Protein AF-A0A949A1B0-F1 (afdb_monomer)

pLDDT: mean 85.25, std 13.39, range [41.41, 95.31]

Nearest PDB structures (foldseek):
  5t5h-assembly1_T  TM=5.197E-01  e=5.825E+00  Trypanosoma cruzi

Sequence (58 aa):
MTAPSHELAKIVFERLASEKFITSEDAKKMINKYAEGKLRQEDWRLSFEKGLDKESKQ

Foldseek 3Di:
DPDVLLVVLLVVLVVCCVVLQFPPVLSVVCSVCRSVVNDDPVSCVVRRVVSVVVVVPD

Mean predicted aligned error: 5.28 Å

Solvent-accessible surface area (backbone atoms only — not comparable to full-atom values): 3235 Å² total; per-residue (Å²): 131,86,53,70,48,48,56,51,27,46,56,54,34,52,48,39,27,74,72,38,45,24,43,68,68,53,29,65,68,43,27,62,32,50,41,69,74,65,62,50,70,84,74,47,54,63,37,39,54,53,17,55,54,62,60,78,76,111

Structure (mmCIF, N/CA/C/O backbone):
data_AF-A0A949A1B0-F1
#
_entry.id   AF-A0A949A1B0-F1
#
loop_
_atom_site.group_PDB
_atom_site.id
_atom_site.type_symbol
_atom_site.label_atom_id
_atom_site.label_alt_id
_atom_site.label_comp_id
_atom_site.label_asym_id
_atom_site.label_entity_id
_atom_site.label_seq_id
_atom_site.pdbx_PDB_ins_code
_atom_site.Cartn_x
_atom_site.Cartn_y
_atom_site.Cartn_z
_atom_site.occupancy
_atom_site.B_iso_or_equiv
_atom_site.auth_seq_id
_atom_site.auth_comp_id
_atom_site.auth_asym_id
_atom_sit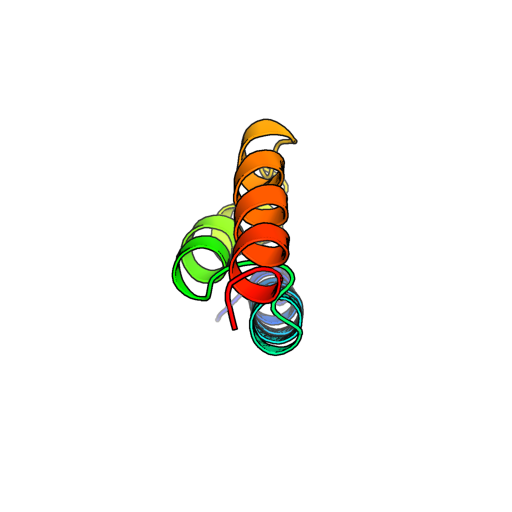e.auth_atom_id
_atom_site.pdbx_PDB_model_num
ATOM 1 N N . MET A 1 1 ? 5.471 4.531 -20.359 1.00 54.56 1 MET A N 1
ATOM 2 C CA . MET A 1 1 ? 4.739 3.295 -20.014 1.00 54.56 1 MET A CA 1
ATOM 3 C C . MET A 1 1 ? 4.787 3.134 -18.509 1.00 54.56 1 MET A C 1
ATOM 5 O O . MET A 1 1 ? 5.874 3.224 -17.951 1.00 54.56 1 MET A O 1
ATOM 9 N N . THR A 1 2 ? 3.645 2.960 -17.850 1.00 67.88 2 THR A N 1
ATOM 10 C CA . THR A 1 2 ? 3.609 2.467 -16.467 1.00 67.88 2 THR A CA 1
ATOM 11 C C . THR A 1 2 ? 4.136 1.036 -16.461 1.00 67.88 2 THR A C 1
ATOM 13 O O . THR A 1 2 ? 3.784 0.250 -17.335 1.00 67.88 2 THR A O 1
ATOM 16 N N . ALA A 1 3 ? 5.038 0.711 -15.536 1.00 86.44 3 ALA A N 1
ATOM 17 C CA . ALA A 1 3 ? 5.541 -0.652 -15.419 1.00 86.44 3 ALA A CA 1
ATOM 18 C C . ALA A 1 3 ? 4.418 -1.579 -14.909 1.00 86.44 3 ALA A C 1
ATOM 20 O O . ALA A 1 3 ? 3.680 -1.158 -14.012 1.00 86.44 3 ALA A O 1
ATOM 21 N N . PRO A 1 4 ? 4.331 -2.842 -15.374 1.00 91.62 4 PRO A N 1
ATOM 22 C CA . PRO A 1 4 ? 3.327 -3.798 -14.894 1.00 91.62 4 PRO A CA 1
ATOM 23 C C . PRO A 1 4 ? 3.307 -3.957 -13.365 1.00 91.62 4 PRO A C 1
ATOM 25 O O . PRO A 1 4 ? 2.257 -4.180 -12.768 1.00 91.62 4 PRO A O 1
ATOM 28 N N . SER A 1 5 ? 4.459 -3.775 -12.707 1.00 91.00 5 SER A N 1
ATOM 29 C CA . SER A 1 5 ? 4.565 -3.794 -11.244 1.00 91.00 5 SER A CA 1
ATOM 30 C C . SER A 1 5 ? 3.764 -2.682 -10.562 1.00 91.00 5 SER A C 1
ATOM 32 O O . SER A 1 5 ? 3.187 -2.910 -9.501 1.00 91.00 5 SER A O 1
ATOM 34 N N . HIS A 1 6 ? 3.686 -1.495 -11.167 1.00 92.94 6 HIS A N 1
ATOM 35 C CA . HIS A 1 6 ? 2.921 -0.368 -10.629 1.00 92.94 6 HIS A CA 1
ATOM 36 C C . HIS A 1 6 ? 1.417 -0.561 -10.829 1.00 92.94 6 HIS A C 1
ATOM 38 O O . HIS A 1 6 ? 0.632 -0.192 -9.957 1.00 92.94 6 HIS A O 1
ATOM 44 N N . GLU A 1 7 ? 1.010 -1.168 -11.945 1.00 93.75 7 GLU A N 1
ATOM 45 C CA . GLU A 1 7 ? -0.394 -1.509 -12.187 1.00 93.75 7 GLU A CA 1
ATOM 46 C C . GLU A 1 7 ? -0.880 -2.570 -11.198 1.00 93.75 7 GLU A C 1
ATOM 48 O O . GLU A 1 7 ? -1.919 -2.385 -10.563 1.00 93.75 7 GLU A O 1
ATOM 53 N N . LEU A 1 8 ? -0.087 -3.625 -10.978 1.00 93.81 8 LEU A N 1
ATOM 54 C CA . LEU A 1 8 ? -0.395 -4.638 -9.969 1.00 93.81 8 LEU A CA 1
ATOM 55 C C . LEU A 1 8 ? -0.466 -4.031 -8.564 1.00 93.81 8 LEU A C 1
ATOM 57 O O . LEU A 1 8 ? -1.419 -4.294 -7.831 1.00 93.81 8 LEU A O 1
ATOM 61 N N . ALA A 1 9 ? 0.509 -3.194 -8.198 1.00 94.75 9 ALA A N 1
ATOM 62 C CA . ALA A 1 9 ? 0.513 -2.511 -6.910 1.00 94.75 9 ALA A CA 1
ATOM 63 C C . ALA A 1 9 ? -0.776 -1.703 -6.708 1.00 94.75 9 ALA A C 1
ATOM 65 O O . ALA A 1 9 ? -1.416 -1.804 -5.665 1.00 94.75 9 ALA A O 1
ATOM 66 N N . LYS A 1 10 ? -1.206 -0.950 -7.724 1.00 94.62 10 LYS A N 1
ATOM 67 C CA . LYS A 1 10 ? -2.441 -0.170 -7.658 1.00 94.62 10 LYS A CA 1
ATOM 68 C C . LYS A 1 10 ? -3.666 -1.054 -7.403 1.00 94.62 10 LYS A C 1
ATOM 70 O O . LYS A 1 10 ? -4.410 -0.766 -6.473 1.00 94.62 10 LYS A O 1
ATOM 75 N N . ILE A 1 11 ? -3.823 -2.153 -8.146 1.00 95.31 11 ILE A N 1
ATOM 76 C CA . I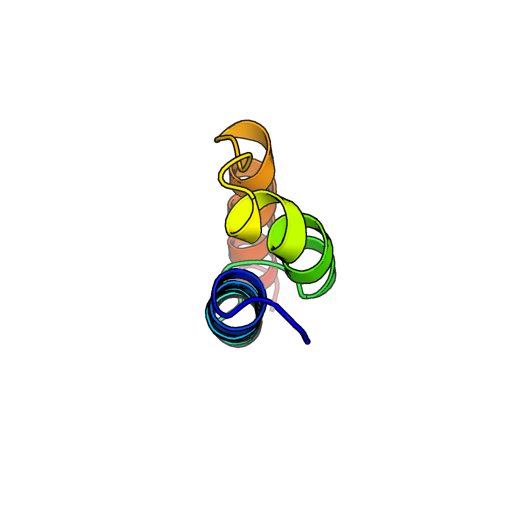LE A 1 11 ? -4.950 -3.091 -7.979 1.00 95.31 11 ILE A CA 1
ATOM 77 C C . ILE A 1 11 ? -4.987 -3.664 -6.555 1.00 95.31 11 ILE A C 1
ATOM 79 O O . ILE A 1 11 ? -6.040 -3.687 -5.916 1.00 95.31 11 ILE A O 1
ATOM 83 N N . VAL A 1 12 ? -3.836 -4.108 -6.039 1.00 94.69 12 VAL A N 1
ATOM 84 C CA . VAL A 1 12 ? -3.733 -4.693 -4.693 1.00 94.69 12 VAL A CA 1
ATOM 85 C C . VAL A 1 12 ? -4.114 -3.670 -3.623 1.00 94.69 12 VAL A C 1
ATOM 87 O O . VAL A 1 12 ? -4.966 -3.945 -2.780 1.00 94.69 12 VAL A O 1
ATOM 90 N N . PHE A 1 13 ? -3.522 -2.476 -3.661 1.00 93.75 13 PHE A N 1
ATOM 91 C CA . PHE A 1 13 ? -3.735 -1.462 -2.627 1.00 93.75 13 PHE A CA 1
ATOM 92 C C . PHE A 1 13 ? -5.112 -0.790 -2.705 1.00 93.75 13 PHE A C 1
ATOM 94 O O . PHE A 1 13 ? -5.655 -0.413 -1.667 1.00 93.75 13 PHE A O 1
ATOM 101 N N . GLU A 1 14 ? -5.718 -0.688 -3.892 1.00 93.88 14 GLU A N 1
ATOM 102 C CA . GLU A 1 14 ? -7.117 -0.267 -4.036 1.00 93.88 14 GLU A CA 1
ATOM 103 C C . GLU A 1 14 ? -8.072 -1.281 -3.401 1.00 93.88 14 GLU A C 1
ATOM 105 O O . GLU A 1 14 ? -8.979 -0.885 -2.666 1.00 93.88 14 GLU A O 1
ATOM 110 N N . ARG A 1 15 ? -7.834 -2.585 -3.601 1.00 94.69 15 ARG A N 1
ATOM 111 C CA . ARG A 1 15 ? -8.641 -3.632 -2.966 1.00 94.69 15 ARG A CA 1
ATOM 112 C C . ARG A 1 15 ? -8.500 -3.623 -1.446 1.00 94.69 15 ARG A C 1
ATOM 114 O O . ARG A 1 15 ? -9.514 -3.629 -0.757 1.00 94.69 15 ARG A O 1
ATOM 121 N N . LEU A 1 16 ? -7.275 -3.517 -0.925 1.00 92.50 16 LEU A N 1
ATOM 122 C CA . LEU A 1 16 ? -7.028 -3.445 0.521 1.00 92.50 16 LEU A CA 1
ATOM 123 C C . LEU A 1 16 ? -7.707 -2.231 1.171 1.00 92.50 16 LEU A C 1
ATOM 125 O O . LEU A 1 16 ? -8.238 -2.338 2.274 1.00 92.50 16 LEU A O 1
ATOM 129 N N . ALA A 1 17 ? -7.719 -1.082 0.490 1.00 90.88 17 ALA A N 1
ATOM 130 C CA . ALA A 1 17 ? -8.437 0.095 0.968 1.00 90.88 17 ALA A CA 1
ATOM 131 C C . ALA A 1 17 ? -9.965 -0.077 0.883 1.00 90.88 17 ALA A C 1
ATOM 133 O O . ALA A 1 17 ? -10.680 0.355 1.786 1.00 90.88 17 ALA A O 1
ATOM 134 N N . SER A 1 18 ? -10.472 -0.718 -0.177 1.00 91.44 18 SER A N 1
ATOM 135 C CA . SER A 1 18 ? -11.904 -1.010 -0.348 1.00 91.44 18 SER A CA 1
ATOM 136 C C . SER A 1 18 ? -12.430 -1.990 0.700 1.00 91.44 18 SER A C 1
ATOM 138 O O . SER A 1 18 ? -13.553 -1.839 1.172 1.00 91.44 18 SER A O 1
ATOM 140 N N . GLU A 1 19 ? -11.623 -2.980 1.071 1.00 91.12 19 GLU A N 1
ATOM 141 C CA . GLU A 1 19 ? -11.916 -3.952 2.129 1.00 91.12 19 GLU A CA 1
ATOM 142 C C . GLU A 1 19 ? -11.578 -3.397 3.530 1.00 91.12 19 GLU A C 1
ATOM 144 O O . GLU A 1 19 ? -11.628 -4.127 4.510 1.00 91.12 19 GLU A O 1
ATOM 149 N N . LYS A 1 20 ? -11.256 -2.096 3.637 1.00 87.62 20 LYS A N 1
ATOM 150 C CA . LYS A 1 20 ? -10.961 -1.357 4.881 1.00 87.62 20 LYS A CA 1
ATOM 151 C C . LYS A 1 20 ? -9.778 -1.882 5.707 1.00 87.62 20 LYS A C 1
ATOM 153 O O . LYS A 1 20 ? -9.553 -1.400 6.814 1.00 87.62 20 LYS A O 1
ATOM 158 N N . PHE A 1 21 ? -8.949 -2.768 5.158 1.00 89.00 21 PHE A N 1
ATOM 159 C CA . PHE A 1 21 ? -7.728 -3.231 5.823 1.00 89.00 21 PHE A CA 1
ATOM 160 C C . PHE A 1 21 ? -6.717 -2.109 6.058 1.00 89.00 21 PHE A C 1
ATOM 162 O O . PHE A 1 21 ? -5.940 -2.164 7.004 1.00 89.00 21 PHE A O 1
ATOM 169 N N . ILE A 1 22 ? -6.724 -1.090 5.201 1.00 90.88 22 ILE A N 1
ATOM 170 C CA . ILE A 1 22 ? -5.881 0.103 5.302 1.00 90.88 22 ILE A CA 1
ATOM 171 C C . ILE A 1 22 ? -6.675 1.333 4.864 1.00 90.88 22 ILE A C 1
ATOM 173 O O . ILE A 1 22 ? -7.722 1.227 4.223 1.00 90.88 22 ILE A O 1
ATOM 177 N N . THR A 1 23 ? -6.164 2.531 5.145 1.00 88.94 23 THR A N 1
ATOM 178 C CA . THR A 1 23 ? -6.780 3.753 4.614 1.00 88.94 23 THR A CA 1
ATOM 179 C C . THR A 1 23 ? -6.387 4.004 3.155 1.00 88.94 23 THR A C 1
ATOM 181 O O . THR A 1 23 ? -5.310 3.614 2.702 1.00 88.94 23 THR A O 1
ATOM 184 N N . SER A 1 24 ? -7.222 4.736 2.412 1.00 88.31 24 SER A N 1
ATOM 185 C CA . SER A 1 24 ? -6.901 5.152 1.038 1.00 88.31 24 SER A C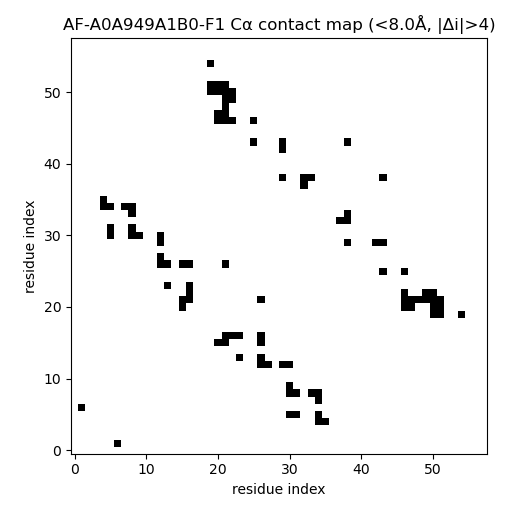A 1
ATOM 186 C C . SER A 1 24 ? -5.664 6.056 0.951 1.00 88.31 24 SER A C 1
ATOM 188 O O . SER A 1 24 ? -5.021 6.127 -0.095 1.00 88.31 24 SER A O 1
ATOM 190 N N . GLU A 1 25 ? -5.321 6.764 2.031 1.00 88.81 25 GLU A N 1
ATOM 191 C CA . GLU A 1 25 ? -4.092 7.556 2.106 1.00 88.81 25 GLU A CA 1
ATOM 192 C C . GLU A 1 25 ? -2.860 6.655 2.258 1.00 88.81 25 GLU A C 1
ATOM 194 O O . GLU A 1 25 ? -1.866 6.839 1.554 1.00 88.81 25 GLU A O 1
ATOM 199 N N . ASP A 1 26 ? -2.945 5.651 3.132 1.00 89.19 26 ASP A N 1
ATOM 200 C CA . ASP A 1 26 ? -1.890 4.656 3.332 1.00 89.19 26 ASP A CA 1
ATOM 201 C C . ASP A 1 26 ? -1.637 3.849 2.050 1.00 89.19 26 ASP A C 1
ATOM 203 O O . ASP A 1 26 ? -0.488 3.680 1.638 1.00 89.19 26 ASP A O 1
ATOM 207 N N . ALA A 1 27 ? -2.706 3.445 1.356 1.00 91.06 27 ALA A N 1
ATOM 208 C CA . ALA A 1 27 ? -2.635 2.770 0.063 1.00 91.06 27 ALA A CA 1
ATOM 209 C C . ALA A 1 27 ? -1.781 3.551 -0.952 1.00 91.06 27 ALA A C 1
ATOM 211 O O . ALA A 1 27 ? -0.852 3.001 -1.543 1.00 91.06 27 ALA A O 1
ATOM 212 N N . LYS A 1 28 ? -2.016 4.863 -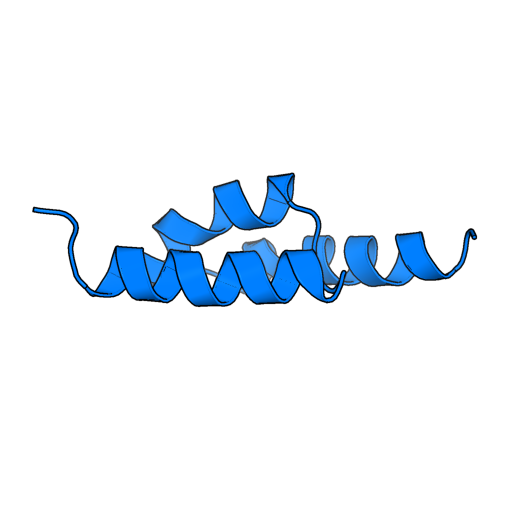1.098 1.00 90.25 28 LYS A N 1
ATOM 213 C CA . LYS A 1 28 ? -1.249 5.720 -2.020 1.00 90.25 28 LYS A CA 1
ATOM 214 C C . LYS A 1 28 ? 0.241 5.789 -1.676 1.00 90.25 28 LYS A C 1
ATOM 216 O O . LYS A 1 28 ? 1.066 5.840 -2.585 1.00 90.25 28 LYS A O 1
ATOM 221 N N . LYS A 1 29 ? 0.595 5.783 -0.387 1.00 89.81 29 LYS A N 1
ATOM 222 C CA . LYS A 1 29 ? 1.995 5.844 0.073 1.00 89.81 29 LYS A CA 1
ATOM 223 C C . LYS A 1 29 ? 2.754 4.537 -0.186 1.00 89.81 29 LYS A C 1
ATOM 225 O O . LYS A 1 29 ? 3.966 4.574 -0.393 1.00 89.81 29 LYS A O 1
ATOM 230 N N . MET A 1 30 ? 2.058 3.399 -0.194 1.00 91.50 30 MET A N 1
ATOM 231 C CA . MET A 1 30 ? 2.677 2.076 -0.325 1.00 91.50 30 MET A CA 1
ATOM 232 C C . MET A 1 30 ? 2.791 1.563 -1.762 1.00 91.50 30 MET A C 1
ATOM 234 O O . MET A 1 30 ? 3.697 0.775 -2.026 1.00 91.50 30 MET A O 1
ATOM 238 N N . ILE A 1 31 ? 1.948 2.030 -2.694 1.00 92.38 31 ILE A N 1
ATOM 239 C CA . ILE A 1 31 ? 1.952 1.584 -4.103 1.00 92.38 31 ILE A CA 1
ATOM 240 C C . ILE A 1 31 ? 3.359 1.637 -4.715 1.00 92.38 31 ILE A C 1
ATOM 242 O O . ILE A 1 31 ? 3.827 0.634 -5.252 1.00 92.38 31 ILE A O 1
ATOM 246 N N . ASN A 1 32 ? 4.065 2.764 -4.579 1.00 91.31 32 ASN A N 1
ATOM 247 C CA . ASN A 1 32 ? 5.404 2.922 -5.160 1.00 91.31 32 ASN A CA 1
ATOM 248 C C . ASN A 1 32 ? 6.423 1.991 -4.488 1.00 91.31 32 ASN A C 1
ATOM 250 O O . ASN A 1 32 ? 7.136 1.255 -5.164 1.00 91.31 32 ASN A O 1
ATOM 254 N N . LYS A 1 33 ? 6.437 1.943 -3.148 1.00 92.25 33 LYS A N 1
ATOM 255 C CA . LYS A 1 33 ? 7.366 1.086 -2.396 1.00 92.25 33 LYS A CA 1
ATOM 256 C C . LYS A 1 33 ? 7.157 -0.395 -2.704 1.00 92.25 33 LYS A C 1
ATOM 2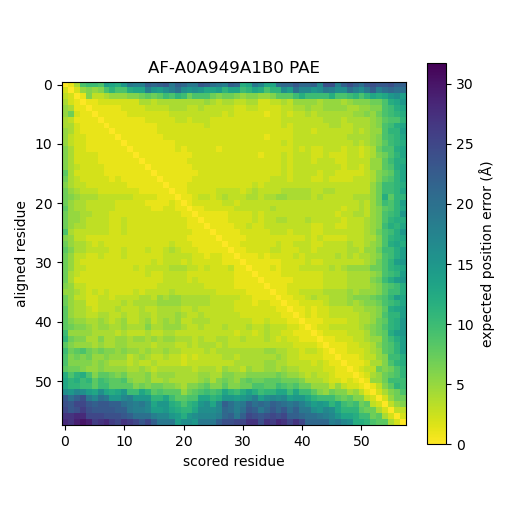58 O O . LYS A 1 33 ? 8.130 -1.134 -2.800 1.00 92.25 33 LYS A O 1
ATOM 263 N N . TYR A 1 34 ? 5.912 -0.832 -2.874 1.00 93.75 34 TYR A N 1
ATOM 264 C CA . TYR A 1 34 ? 5.595 -2.207 -3.247 1.00 93.75 34 TYR A CA 1
ATOM 265 C C . TYR A 1 34 ? 6.024 -2.518 -4.682 1.00 93.75 34 TYR A C 1
ATOM 267 O O . TYR A 1 34 ? 6.690 -3.524 -4.913 1.00 93.75 34 TYR A O 1
ATOM 275 N N . ALA A 1 35 ? 5.720 -1.625 -5.629 1.00 93.12 35 ALA A N 1
ATOM 276 C CA . ALA A 1 35 ? 6.096 -1.794 -7.030 1.00 93.12 35 ALA A CA 1
ATOM 277 C C . ALA A 1 35 ? 7.621 -1.837 -7.250 1.00 93.12 35 ALA A C 1
ATOM 279 O O . ALA A 1 35 ? 8.085 -2.460 -8.205 1.00 93.12 35 ALA A O 1
ATOM 280 N N . GLU A 1 36 ? 8.390 -1.190 -6.370 1.00 92.62 36 GLU A N 1
ATOM 281 C CA . GLU A 1 36 ? 9.857 -1.187 -6.368 1.00 92.62 36 GLU A CA 1
ATOM 282 C C . GLU A 1 36 ? 10.490 -2.293 -5.500 1.00 92.62 36 GLU A C 1
ATOM 284 O O . GLU A 1 36 ? 11.715 -2.374 -5.425 1.00 92.62 36 GLU A O 1
ATOM 289 N N . GLY A 1 37 ? 9.695 -3.116 -4.803 1.00 92.69 37 GLY A N 1
ATOM 290 C CA . GLY A 1 37 ? 10.204 -4.144 -3.882 1.00 92.69 37 GLY A CA 1
ATOM 291 C C . GLY A 1 37 ? 10.865 -3.590 -2.610 1.00 92.69 37 GLY A C 1
ATOM 292 O O . GLY A 1 37 ? 11.667 -4.269 -1.975 1.00 92.69 37 GLY A O 1
ATOM 293 N N . LYS A 1 38 ? 10.549 -2.347 -2.234 1.00 93.88 38 LYS A N 1
ATOM 294 C CA . LYS A 1 38 ? 11.116 -1.615 -1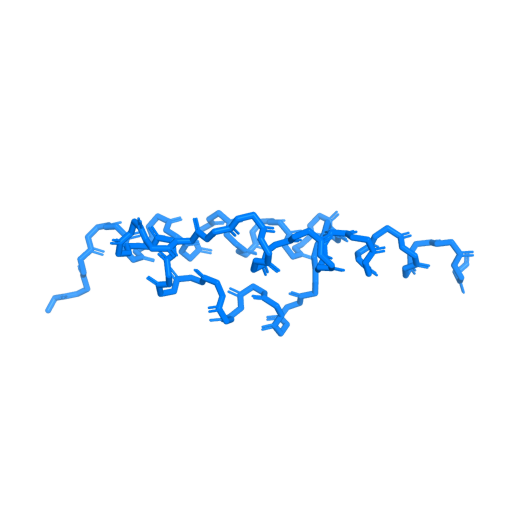.087 1.00 93.88 38 LYS A CA 1
ATOM 295 C C . LYS A 1 38 ? 10.176 -1.531 0.118 1.00 93.88 38 LYS A C 1
ATOM 297 O O . LYS A 1 38 ? 10.519 -0.869 1.095 1.00 93.88 38 LYS A O 1
ATOM 302 N N . LEU A 1 39 ? 8.994 -2.145 0.053 1.00 92.56 39 LEU A N 1
ATOM 303 C CA . LEU A 1 39 ? 8.017 -2.113 1.140 1.00 92.56 39 LEU A CA 1
ATOM 304 C C . LEU A 1 39 ? 8.524 -2.921 2.343 1.00 92.56 39 LEU A C 1
ATOM 306 O O . LEU A 1 39 ? 8.747 -4.126 2.237 1.00 92.56 39 LEU A O 1
ATOM 310 N N . ARG A 1 40 ? 8.689 -2.263 3.492 1.00 92.44 40 ARG A N 1
ATOM 311 C CA . ARG A 1 40 ? 9.137 -2.890 4.742 1.00 92.44 40 ARG A CA 1
ATOM 312 C C . ARG A 1 40 ? 7.968 -3.132 5.686 1.00 92.44 40 ARG A C 1
ATOM 314 O O . ARG A 1 40 ? 6.895 -2.559 5.531 1.00 92.44 40 ARG A O 1
ATOM 321 N N . GLN A 1 41 ? 8.189 -3.953 6.710 1.00 90.75 41 GLN A N 1
ATOM 322 C CA . GLN A 1 41 ? 7.172 -4.235 7.727 1.00 90.75 41 GLN A CA 1
ATOM 323 C C . GLN A 1 41 ? 6.667 -2.967 8.434 1.00 90.75 41 GLN A C 1
ATOM 325 O O . GLN A 1 41 ? 5.469 -2.815 8.666 1.00 90.75 41 GLN A O 1
ATOM 330 N N . GLU A 1 42 ? 7.578 -2.044 8.736 1.00 88.94 42 GLU A N 1
ATOM 331 C CA . GLU A 1 42 ? 7.280 -0.741 9.343 1.00 88.94 42 GLU A CA 1
ATOM 332 C C . G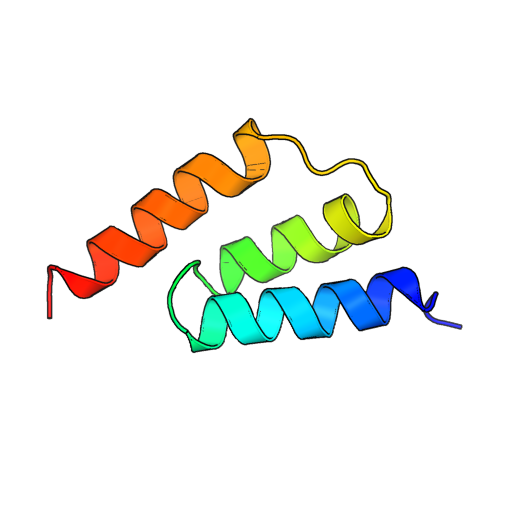LU A 1 42 ? 6.337 0.131 8.493 1.00 88.94 42 GLU A C 1
ATOM 334 O O . GLU A 1 42 ? 5.590 0.931 9.052 1.00 88.94 42 GLU A O 1
ATOM 339 N N . ASP A 1 43 ? 6.314 -0.055 7.166 1.00 86.25 43 ASP A N 1
ATOM 340 C CA . ASP A 1 43 ? 5.496 0.748 6.252 1.00 86.25 43 ASP A CA 1
ATOM 341 C C . ASP A 1 43 ? 4.009 0.373 6.282 1.00 86.25 43 ASP A C 1
ATOM 343 O O . ASP A 1 43 ? 3.170 1.227 6.005 1.00 86.25 43 ASP A O 1
ATOM 347 N N . TRP A 1 44 ? 3.672 -0.887 6.586 1.00 87.25 44 TRP A N 1
ATOM 348 C CA . TRP A 1 44 ? 2.288 -1.377 6.506 1.00 87.25 44 TRP A CA 1
ATOM 349 C C . TRP A 1 44 ? 1.6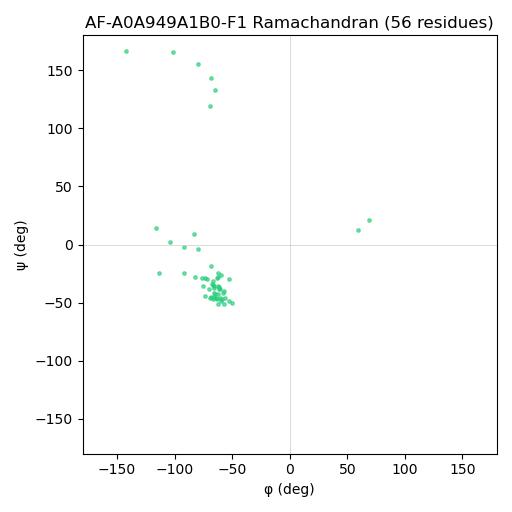73 -1.736 7.855 1.00 87.25 44 TRP A C 1
ATOM 351 O O . TRP A 1 44 ? 0.451 -1.684 7.990 1.00 87.25 44 TRP A O 1
ATOM 361 N N . ARG A 1 45 ? 2.480 -2.062 8.870 1.00 89.38 45 ARG A N 1
ATOM 362 C CA . ARG A 1 45 ? 1.973 -2.548 10.162 1.00 89.38 45 ARG A CA 1
ATOM 363 C C . ARG A 1 45 ? 0.993 -1.573 10.819 1.00 89.38 45 ARG A C 1
ATOM 365 O O . ARG A 1 45 ? -0.124 -1.958 11.150 1.00 89.38 45 ARG A O 1
ATOM 372 N N . LEU A 1 46 ? 1.386 -0.304 10.944 1.00 87.00 46 LEU A N 1
ATOM 373 C CA . LEU A 1 46 ? 0.543 0.720 11.568 1.00 87.00 46 LEU A CA 1
ATOM 374 C C . LEU A 1 46 ? -0.714 1.013 10.733 1.00 87.00 46 LEU A C 1
ATOM 376 O O . LEU A 1 46 ? -1.774 1.310 11.276 1.00 87.00 46 LEU A O 1
ATOM 380 N N . SER A 1 47 ? -0.609 0.949 9.406 1.00 86.25 47 SER A N 1
ATOM 381 C CA . SER A 1 47 ? -1.742 1.183 8.508 1.00 86.25 47 SER A CA 1
ATOM 382 C C . SER A 1 47 ? -2.800 0.084 8.618 1.00 86.25 47 SER A C 1
ATOM 384 O O . SER A 1 47 ? -3.986 0.394 8.537 1.00 86.25 47 SER A O 1
ATOM 386 N N . PHE A 1 48 ? -2.385 -1.162 8.868 1.00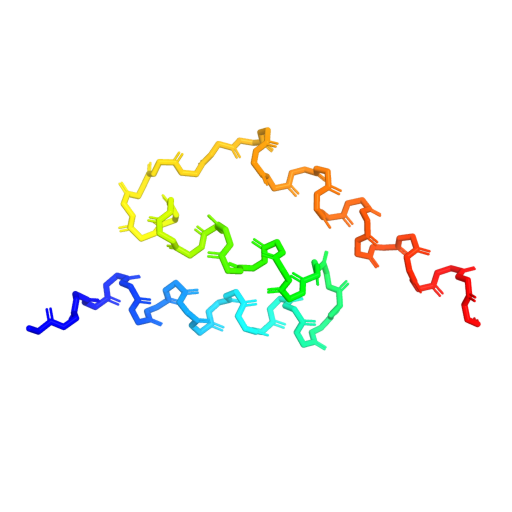 85.94 48 PHE A N 1
ATOM 387 C CA . PHE A 1 48 ? -3.296 -2.271 9.162 1.00 85.94 48 PHE A CA 1
ATOM 388 C C . PHE A 1 48 ? -4.000 -2.107 10.512 1.00 85.94 48 PHE A C 1
ATOM 390 O O . PHE A 1 48 ? -5.217 -2.259 10.594 1.00 85.94 48 PHE A O 1
ATOM 397 N N . GLU A 1 49 ? -3.264 -1.732 11.562 1.00 84.62 49 GLU A N 1
ATOM 398 C CA . GLU A 1 49 ? -3.850 -1.447 12.881 1.00 84.62 49 GLU A CA 1
ATOM 399 C C . GLU A 1 49 ? -4.901 -0.323 12.788 1.00 84.62 49 GLU A C 1
ATOM 401 O O . GLU A 1 49 ? -6.000 -0.444 13.326 1.00 84.62 49 GLU A O 1
ATOM 406 N N . LYS A 1 50 ? -4.618 0.735 12.014 1.00 80.75 50 LYS A N 1
ATOM 407 C CA . LYS A 1 50 ? -5.566 1.833 11.748 1.00 80.75 50 LYS A CA 1
ATOM 408 C C . LYS A 1 50 ? -6.798 1.410 10.946 1.00 80.75 50 LYS A C 1
ATOM 410 O O . LYS A 1 50 ? -7.865 1.989 11.150 1.00 80.75 50 LYS A O 1
ATOM 415 N N . GLY A 1 51 ? -6.645 0.483 9.998 1.00 77.62 51 GLY A N 1
ATOM 416 C CA . GLY A 1 51 ? -7.762 -0.048 9.214 1.00 77.62 51 GLY A CA 1
ATOM 417 C C . GLY A 1 51 ? -8.761 -0.788 10.099 1.00 77.62 51 GLY A C 1
ATOM 418 O O . GLY A 1 51 ? -9.950 -0.481 10.070 1.00 77.62 51 GLY A O 1
ATOM 419 N N . LEU A 1 52 ? -8.251 -1.657 10.977 1.00 74.31 52 LEU A N 1
ATOM 420 C CA . LEU A 1 52 ? -9.048 -2.420 11.942 1.00 74.31 52 LEU A CA 1
ATOM 421 C C . LEU A 1 52 ? -9.728 -1.528 12.999 1.00 74.31 52 LEU A C 1
ATOM 423 O O . LEU A 1 52 ? -10.904 -1.719 13.307 1.00 74.31 52 LEU A O 1
ATOM 427 N N . ASP A 1 53 ? -9.029 -0.518 13.534 1.00 69.00 53 ASP A N 1
ATOM 428 C CA . ASP A 1 53 ? -9.577 0.365 14.583 1.00 69.00 53 ASP A CA 1
ATOM 429 C C . ASP A 1 53 ? -10.739 1.238 14.070 1.00 69.00 53 ASP A C 1
ATOM 431 O O . ASP A 1 53 ? -11.690 1.525 14.800 1.00 69.00 53 ASP A O 1
ATOM 435 N N . LYS A 1 54 ? -10.719 1.613 12.781 1.00 59.34 54 LYS A N 1
ATOM 436 C CA . LYS A 1 54 ? -11.824 2.352 12.145 1.00 59.34 54 LYS A CA 1
ATOM 437 C C . LYS A 1 54 ? -13.105 1.530 11.994 1.00 59.34 54 LYS A C 1
ATOM 439 O O . LYS A 1 54 ? -14.162 2.136 11.831 1.00 59.34 54 LYS A O 1
ATOM 444 N N . GLU A 1 55 ? -13.037 0.203 12.067 1.00 51.59 55 GLU A N 1
ATOM 445 C CA . GLU A 1 55 ? -14.222 -0.661 12.083 1.00 51.59 55 GLU A CA 1
ATOM 446 C C . GLU A 1 55 ? -14.838 -0.769 13.488 1.00 51.59 55 GLU A C 1
ATOM 448 O O . GLU A 1 55 ? -16.048 -0.893 13.620 1.00 51.59 55 GLU A O 1
ATOM 453 N N . SER A 1 56 ? -14.036 -0.620 14.551 1.00 47.91 56 SER A N 1
ATOM 454 C CA . SER A 1 56 ? -14.507 -0.739 15.944 1.00 47.91 56 SER A CA 1
ATOM 455 C C . SER A 1 56 ? -15.225 0.506 16.487 1.00 47.91 56 SER A C 1
ATOM 457 O O . SER A 1 56 ? -15.697 0.497 17.622 1.00 47.91 56 SER A O 1
ATOM 459 N N . LYS A 1 57 ? -15.296 1.595 15.711 1.00 44.34 57 LYS A N 1
ATOM 460 C CA . LYS A 1 57 ? -15.925 2.870 16.113 1.00 44.34 57 LYS A CA 1
ATOM 461 C C . LYS A 1 57 ? -17.158 3.267 15.288 1.00 44.34 57 LYS A C 1
ATOM 463 O O . LYS A 1 57 ? -17.573 4.422 15.384 1.00 44.34 57 LYS A O 1
ATOM 468 N N . GLN A 1 58 ? -17.735 2.359 14.498 1.00 41.41 58 GLN A N 1
ATOM 469 C CA . GLN A 1 58 ? -19.042 2.571 13.856 1.00 41.41 58 GLN A CA 1
ATOM 470 C C . GLN A 1 58 ? -20.133 1.721 14.494 1.00 41.41 58 GLN A C 1
ATOM 472 O O . GLN A 1 58 ? -19.865 0.535 14.772 1.00 41.41 58 GLN A O 1
#

Secondary structure (DSSP, 8-state):
---HHHHHHHHHHHHHHHTTSS-HHHHHHHHHHHHTT---HHHHHHHHHHHHHTTTT-

Radius of gyration: 11.78 Å; Cα contacts (8 Å, |Δi|>4): 51; chains: 1; bounding box: 30×12×36 Å